Protein AF-A0A382XXY2-F1 (afdb_monomer_lite)

Foldseek 3Di:
DLVLLCVLCVLLVVQPPPLLSVLLSVLLVVLQVLFLDHSVQQCADACDPVDPPHRQGVSNVLVVQLVVQLVVVVVCCVVVPPVDDDDNNVSSSCSNLQQSQVRHQWHADPNDIDGDPSNVPDPRNVVSVVSSVVSVD

Organism: NCBI:txid408172

Structure (mmCIF, N/CA/C/O backbone):
data_AF-A0A382XXY2-F1
#
_entry.id   AF-A0A382XXY2-F1
#
loop_
_atom_site.group_PDB
_atom_site.id
_atom_site.type_symbol
_atom_site.label_atom_id
_atom_site.label_alt_id
_atom_site.label_comp_id
_atom_site.label_asym_id
_atom_site.label_entity_id
_atom_site.label_seq_id
_atom_site.pdbx_PDB_ins_code
_atom_site.Cartn_x
_atom_site.Cartn_y
_atom_site.Cartn_z
_atom_site.occupancy
_atom_site.B_iso_or_equiv
_atom_site.auth_seq_id
_atom_site.auth_comp_id
_atom_site.auth_asym_id
_atom_site.auth_atom_id
_atom_site.pdbx_PDB_model_num
ATOM 1 N N . MET A 1 1 ? 5.264 -15.973 0.306 1.00 95.06 1 MET A N 1
ATOM 2 C CA . MET A 1 1 ? 5.116 -14.558 -0.101 1.00 95.06 1 MET A CA 1
ATOM 3 C C . MET A 1 1 ? 4.678 -13.664 1.059 1.00 95.06 1 MET A C 1
ATOM 5 O O . MET A 1 1 ? 5.343 -12.663 1.288 1.00 95.06 1 MET A O 1
ATOM 9 N N . LYS A 1 2 ? 3.644 -14.042 1.831 1.00 96.88 2 LYS A N 1
ATOM 10 C CA . LYS A 1 2 ? 3.128 -13.286 2.996 1.00 96.88 2 LYS A CA 1
ATOM 11 C C . LYS A 1 2 ? 4.204 -12.677 3.906 1.00 96.88 2 LYS A C 1
ATOM 13 O O . LYS A 1 2 ? 4.201 -11.468 4.092 1.00 96.88 2 LYS A O 1
ATOM 18 N N . ASP A 1 3 ? 5.173 -13.466 4.372 1.00 97.50 3 ASP A N 1
ATOM 19 C CA . ASP A 1 3 ? 6.232 -12.962 5.267 1.00 97.50 3 ASP A CA 1
ATOM 20 C C . ASP A 1 3 ? 7.100 -11.867 4.630 1.00 97.50 3 ASP A C 1
ATOM 22 O O . ASP A 1 3 ? 7.503 -10.918 5.298 1.00 97.50 3 ASP A O 1
ATOM 26 N N . LYS A 1 4 ? 7.365 -11.963 3.318 1.00 97.44 4 LYS A N 1
ATOM 27 C CA . LYS A 1 4 ? 8.110 -10.930 2.581 1.00 97.44 4 LYS A CA 1
ATOM 28 C C . LYS A 1 4 ? 7.302 -9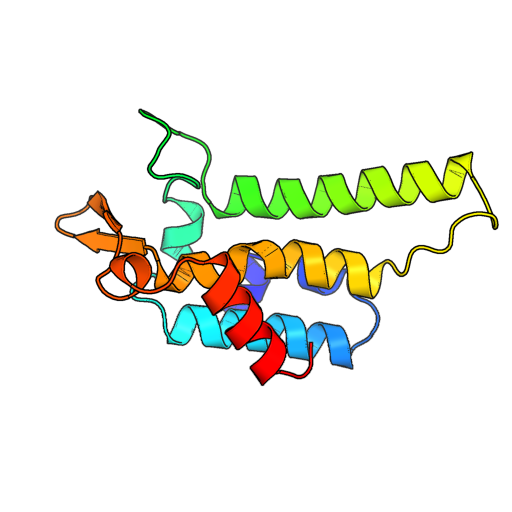.635 2.494 1.00 97.44 4 LYS A C 1
ATOM 30 O O . LYS A 1 4 ? 7.868 -8.565 2.682 1.00 97.44 4 LYS A O 1
ATOM 35 N N . VAL A 1 5 ? 5.993 -9.741 2.249 1.00 97.75 5 VAL A N 1
ATOM 36 C CA . VAL A 1 5 ? 5.087 -8.583 2.221 1.00 97.75 5 VAL A CA 1
ATOM 37 C C . VAL A 1 5 ? 4.986 -7.944 3.605 1.00 97.75 5 VAL A C 1
ATOM 39 O O . VAL A 1 5 ? 5.152 -6.738 3.716 1.00 97.75 5 VAL A O 1
ATOM 42 N N . LEU A 1 6 ? 4.818 -8.727 4.673 1.00 97.50 6 LEU A N 1
ATOM 43 C CA . LEU A 1 6 ? 4.780 -8.204 6.047 1.00 97.50 6 LEU A CA 1
ATOM 44 C C . LEU A 1 6 ? 6.087 -7.521 6.464 1.00 97.50 6 LEU A C 1
ATOM 46 O O . LEU A 1 6 ? 6.062 -6.583 7.256 1.00 97.50 6 LEU A O 1
ATOM 50 N N . LYS A 1 7 ? 7.227 -7.962 5.923 1.00 97.50 7 LYS A N 1
ATOM 51 C CA . LYS A 1 7 ? 8.516 -7.313 6.173 1.00 97.50 7 LYS A CA 1
ATOM 52 C C . LYS A 1 7 ? 8.568 -5.895 5.596 1.00 97.50 7 LYS A C 1
ATOM 54 O O . LYS A 1 7 ? 9.067 -4.998 6.272 1.00 97.50 7 LYS A O 1
ATOM 59 N N . ILE A 1 8 ? 8.056 -5.691 4.379 1.00 96.81 8 ILE A N 1
ATOM 60 C CA . ILE A 1 8 ? 7.998 -4.356 3.759 1.00 96.81 8 ILE A CA 1
ATOM 61 C C . ILE A 1 8 ? 6.801 -3.534 4.261 1.00 96.81 8 ILE A C 1
ATOM 63 O O . ILE A 1 8 ? 6.877 -2.312 4.273 1.00 96.81 8 ILE A O 1
ATOM 67 N N . TRP A 1 9 ? 5.738 -4.184 4.740 1.00 97.69 9 TRP A N 1
ATOM 68 C CA . TRP A 1 9 ? 4.521 -3.567 5.273 1.00 97.69 9 TRP A CA 1
ATOM 69 C C . TRP A 1 9 ? 4.226 -3.984 6.724 1.00 97.69 9 TRP A C 1
ATOM 71 O O . TRP A 1 9 ? 3.223 -4.656 6.990 1.00 97.69 9 TRP A O 1
ATOM 81 N N . PRO A 1 10 ? 5.047 -3.575 7.706 1.00 98.00 10 PRO A N 1
ATOM 82 C CA . PRO A 1 10 ? 4.740 -3.845 9.107 1.00 98.00 10 PRO A CA 1
ATOM 83 C C . PRO A 1 10 ? 3.442 -3.160 9.567 1.00 98.00 10 PRO A C 1
ATOM 85 O O . PRO A 1 10 ? 2.779 -3.688 10.460 1.00 98.00 10 PRO A O 1
ATOM 88 N N . GLU A 1 11 ? 3.047 -2.047 8.933 1.00 98.62 11 GLU A N 1
ATOM 89 C CA . GLU A 1 11 ? 1.804 -1.310 9.202 1.00 98.62 11 GLU A CA 1
ATOM 90 C C . GLU A 1 11 ? 0.529 -2.140 8.958 1.00 98.62 11 GLU A C 1
ATOM 92 O O . GLU A 1 11 ? -0.503 -1.842 9.551 1.00 98.62 11 GLU A O 1
ATOM 97 N N . ILE A 1 12 ? 0.581 -3.231 8.176 1.00 98.62 12 ILE A N 1
ATOM 98 C CA . ILE A 1 12 ? -0.551 -4.175 8.054 1.00 98.62 12 ILE A CA 1
ATOM 99 C C . ILE A 1 12 ? -0.957 -4.722 9.432 1.00 98.62 12 ILE A C 1
ATOM 101 O O . ILE A 1 12 ? -2.139 -4.943 9.689 1.0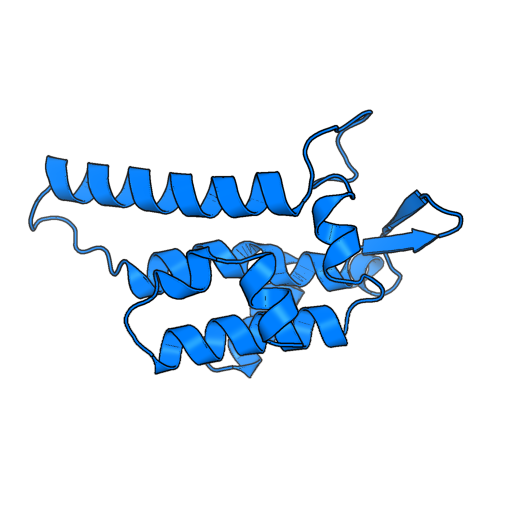0 98.62 12 ILE A O 1
ATOM 105 N N . ASN A 1 13 ? 0.000 -4.899 10.349 1.00 98.56 13 ASN A N 1
ATOM 106 C CA . ASN A 1 13 ? -0.276 -5.398 11.698 1.00 98.56 13 ASN A CA 1
ATOM 107 C C . ASN A 1 13 ? -0.980 -4.371 12.596 1.00 98.56 13 ASN A C 1
ATOM 109 O O . ASN A 1 13 ? -1.368 -4.712 13.711 1.00 98.56 13 ASN A O 1
ATOM 113 N N . TRP A 1 14 ? -1.134 -3.122 12.145 1.00 98.69 14 TRP A N 1
ATOM 114 C CA . TRP A 1 14 ? -1.898 -2.107 12.870 1.00 98.69 14 TRP A CA 1
ATOM 115 C C . TRP A 1 14 ? -3.409 -2.283 12.687 1.00 98.69 14 TRP A C 1
ATOM 117 O O . TRP A 1 14 ? -4.163 -1.812 13.535 1.00 98.69 14 TRP A O 1
ATOM 127 N N . ILE A 1 15 ? -3.836 -2.991 11.632 1.00 98.81 15 ILE A N 1
ATOM 128 C CA . ILE A 1 15 ? -5.238 -3.342 11.381 1.00 98.81 15 ILE A CA 1
ATOM 129 C C . ILE A 1 15 ? -5.670 -4.401 12.403 1.00 98.81 15 ILE A C 1
ATOM 131 O O . ILE A 1 15 ? -5.115 -5.510 12.443 1.00 98.81 15 ILE A O 1
ATOM 135 N N . LYS A 1 16 ? -6.649 -4.067 13.245 1.00 98.69 16 LYS A N 1
ATOM 136 C CA . LYS A 1 16 ? -7.117 -4.934 14.335 1.00 98.69 16 LYS A CA 1
ATOM 137 C C . LYS A 1 16 ? -8.097 -5.991 13.841 1.00 98.69 16 LYS A C 1
ATOM 139 O O . LYS A 1 16 ? -7.964 -7.144 14.253 1.00 98.69 16 LYS A O 1
ATOM 144 N N . ASP A 1 17 ? -9.020 -5.628 12.951 1.00 98.75 17 ASP A N 1
ATOM 145 C CA . ASP A 1 17 ? -9.910 -6.573 12.277 1.00 98.75 17 ASP A CA 1
ATOM 146 C C . ASP A 1 17 ? -9.086 -7.600 11.487 1.00 98.75 17 ASP A C 1
ATOM 148 O O . ASP A 1 17 ? -8.401 -7.290 10.509 1.00 98.75 17 ASP A O 1
ATOM 152 N N . GLU A 1 18 ? -9.137 -8.856 11.930 1.00 98.56 18 GLU A N 1
ATOM 153 C CA . GLU A 1 18 ? -8.308 -9.922 11.370 1.00 98.56 18 GLU A CA 1
ATOM 154 C C . GLU A 1 18 ? -8.687 -10.272 9.929 1.00 98.56 18 GLU A C 1
ATOM 156 O O . GLU A 1 18 ? -7.818 -10.645 9.134 1.00 98.56 18 GLU A O 1
ATOM 161 N N . THR A 1 19 ? -9.967 -10.121 9.577 1.00 98.62 19 THR A N 1
ATOM 162 C CA . THR 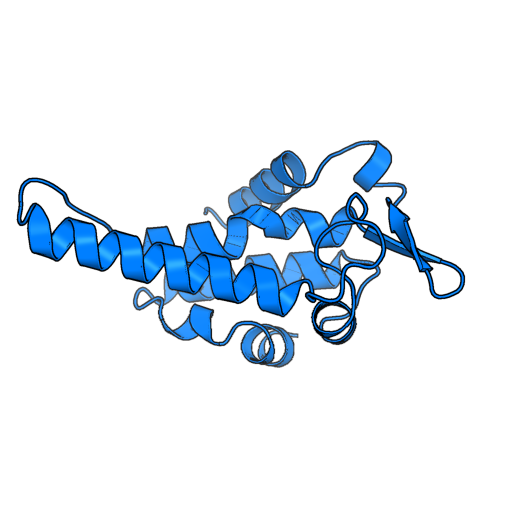A 1 19 ? -10.471 -10.401 8.231 1.00 98.62 19 THR A CA 1
ATOM 163 C C . THR A 1 19 ? -9.977 -9.332 7.266 1.00 98.62 19 THR A C 1
ATOM 165 O O . THR A 1 19 ? -9.407 -9.664 6.223 1.00 98.62 19 THR A O 1
ATOM 168 N N . LEU A 1 20 ? -10.120 -8.055 7.629 1.00 98.88 20 LEU A N 1
ATOM 169 C CA . LEU A 1 20 ? -9.619 -6.931 6.842 1.00 98.88 20 LEU A CA 1
ATOM 170 C C . LEU A 1 20 ? -8.094 -6.981 6.710 1.00 98.88 20 LEU A C 1
ATOM 172 O O . LEU A 1 20 ? -7.561 -6.797 5.611 1.00 98.88 20 LEU A O 1
ATOM 176 N N . ARG A 1 21 ? -7.387 -7.289 7.805 1.00 98.81 21 ARG A N 1
ATOM 177 C CA . ARG A 1 21 ? -5.929 -7.467 7.809 1.00 98.81 21 ARG A CA 1
ATOM 178 C C . ARG A 1 21 ? -5.499 -8.560 6.832 1.00 98.81 21 ARG A C 1
ATOM 180 O O . ARG A 1 21 ? -4.605 -8.324 6.019 1.00 98.81 21 ARG A O 1
ATOM 187 N N . SER A 1 22 ? -6.139 -9.735 6.877 1.00 98.69 22 SER A N 1
ATOM 188 C CA . SER A 1 22 ? -5.812 -10.840 5.965 1.00 98.69 22 SER A CA 1
ATOM 189 C C . SER A 1 22 ? -6.079 -10.461 4.513 1.00 98.69 22 SER A C 1
ATOM 191 O O . SER A 1 22 ? -5.200 -10.646 3.677 1.00 98.69 22 SER A O 1
ATOM 193 N N . LYS A 1 23 ? -7.241 -9.871 4.212 1.00 98.81 23 LYS A N 1
ATOM 194 C CA . LYS A 1 23 ? -7.589 -9.437 2.852 1.00 98.81 23 LYS A CA 1
ATOM 195 C C . LYS A 1 23 ? -6.618 -8.387 2.310 1.00 98.81 23 LYS A C 1
ATOM 197 O O . LYS A 1 23 ? -6.171 -8.497 1.173 1.00 98.81 23 LYS A O 1
ATOM 202 N N . THR A 1 24 ? -6.245 -7.402 3.129 1.00 98.81 24 THR A N 1
ATOM 203 C CA . THR A 1 24 ? -5.271 -6.359 2.758 1.00 98.81 24 THR A CA 1
ATOM 204 C C . THR A 1 24 ? -3.908 -6.972 2.428 1.00 98.81 24 THR A C 1
ATOM 206 O O . THR A 1 24 ? -3.287 -6.615 1.425 1.00 98.81 24 THR A O 1
ATOM 209 N N . LEU A 1 25 ? -3.454 -7.929 3.247 1.00 98.75 25 LEU A N 1
ATOM 210 C CA . LEU A 1 25 ? -2.225 -8.678 2.997 1.00 98.75 25 LEU A CA 1
ATOM 211 C C . LEU A 1 25 ? -2.320 -9.505 1.710 1.00 98.75 25 LEU A C 1
ATOM 213 O O . LEU A 1 25 ? -1.394 -9.479 0.903 1.00 98.75 25 LEU A O 1
ATOM 217 N N . ASP A 1 26 ? -3.426 -10.219 1.510 1.00 98.69 26 ASP A N 1
ATOM 218 C CA . ASP A 1 26 ? -3.639 -11.080 0.346 1.00 98.69 26 ASP A CA 1
ATOM 219 C C . ASP A 1 26 ? -3.703 -10.269 -0.960 1.00 98.69 26 ASP A C 1
ATOM 221 O O . ASP A 1 26 ? -3.121 -10.684 -1.964 1.00 98.69 26 ASP A O 1
ATOM 225 N N . ALA A 1 27 ? -4.292 -9.069 -0.933 1.00 98.75 27 ALA A N 1
ATOM 226 C CA . ALA A 1 27 ? -4.285 -8.129 -2.054 1.00 98.75 27 ALA A CA 1
ATOM 227 C C . ALA A 1 27 ? -2.864 -7.703 -2.457 1.00 98.75 27 ALA A C 1
ATOM 229 O O . ALA A 1 27 ? -2.519 -7.723 -3.641 1.00 98.75 27 ALA A O 1
ATOM 230 N N . TRP A 1 28 ? -2.013 -7.376 -1.481 1.00 98.38 28 TRP A N 1
ATOM 231 C CA . TRP A 1 28 ? -0.608 -7.045 -1.734 1.00 98.38 28 TRP A CA 1
ATOM 232 C C . TRP A 1 28 ? 0.219 -8.247 -2.193 1.00 98.38 28 TRP A C 1
ATOM 234 O O . TRP A 1 28 ? 1.048 -8.110 -3.092 1.00 98.38 28 TRP A O 1
ATOM 244 N N . VAL A 1 29 ? -0.011 -9.428 -1.613 1.00 98.56 29 VAL A N 1
ATOM 245 C CA . VAL A 1 29 ? 0.625 -10.679 -2.053 1.00 98.56 29 VAL A CA 1
ATOM 246 C C . VAL A 1 29 ? 0.296 -10.954 -3.513 1.00 98.56 29 VAL A C 1
ATOM 248 O O . VAL A 1 29 ? 1.212 -11.161 -4.305 1.00 98.56 29 VAL A O 1
ATOM 251 N N . TYR A 1 30 ? -0.982 -10.879 -3.879 1.00 98.56 30 TYR A N 1
ATOM 252 C CA . TYR A 1 30 ? -1.421 -11.061 -5.255 1.00 98.56 30 TYR A CA 1
ATOM 253 C C . TYR A 1 30 ? -0.784 -10.034 -6.192 1.00 98.56 30 TYR A C 1
ATOM 255 O O . TYR A 1 30 ? -0.273 -10.401 -7.245 1.00 98.56 30 TYR A O 1
ATOM 263 N N . ALA A 1 31 ? -0.758 -8.756 -5.809 1.00 97.88 31 ALA A N 1
ATOM 264 C CA . ALA A 1 31 ? -0.161 -7.712 -6.633 1.00 97.88 31 ALA A CA 1
ATOM 265 C C . ALA A 1 31 ? 1.334 -7.948 -6.896 1.00 97.88 31 ALA A C 1
ATOM 267 O O . ALA A 1 31 ? 1.777 -7.764 -8.026 1.00 97.88 31 ALA A O 1
ATOM 268 N N . ILE A 1 32 ? 2.090 -8.399 -5.888 1.00 97.69 32 ILE A N 1
ATOM 269 C CA . ILE A 1 32 ? 3.497 -8.796 -6.047 1.00 97.69 32 ILE A CA 1
ATOM 270 C C . ILE A 1 32 ? 3.620 -10.014 -6.966 1.00 97.69 32 ILE A C 1
ATOM 272 O O . ILE A 1 32 ? 4.466 -10.028 -7.848 1.00 97.69 32 ILE A O 1
ATOM 276 N N . GLU A 1 33 ? 2.774 -11.030 -6.797 1.00 97.62 33 GLU A N 1
ATOM 277 C CA . GLU A 1 33 ? 2.807 -12.241 -7.632 1.00 97.62 33 GLU A CA 1
ATOM 278 C C . GLU A 1 33 ? 2.449 -11.973 -9.102 1.00 97.62 33 GLU A C 1
ATOM 280 O O . GLU A 1 33 ? 2.833 -12.745 -9.976 1.00 97.62 33 GLU A O 1
ATOM 285 N N . GLN A 1 34 ? 1.717 -10.892 -9.380 1.00 96.56 34 GLN A N 1
ATOM 286 C CA . GLN A 1 34 ? 1.415 -10.424 -10.736 1.00 96.56 34 GLN A CA 1
ATOM 287 C C . GLN A 1 34 ? 2.419 -9.380 -11.257 1.00 96.56 34 GLN A C 1
ATOM 289 O O . GLN A 1 34 ? 2.324 -8.958 -12.410 1.00 96.56 34 GLN A O 1
ATOM 294 N N . SER A 1 35 ? 3.356 -8.936 -10.420 1.00 95.75 35 SER A N 1
ATOM 295 C CA . SER A 1 35 ? 4.333 -7.906 -10.753 1.00 95.75 35 SER A CA 1
ATOM 296 C C . SER A 1 35 ? 5.576 -8.513 -11.409 1.00 95.75 35 SER A C 1
ATOM 298 O O . SER A 1 35 ? 5.998 -9.606 -11.033 1.00 95.75 35 SER A O 1
ATOM 300 N N . PRO A 1 36 ? 6.230 -7.795 -12.339 1.00 93.12 36 PRO A N 1
ATOM 301 C CA . PRO A 1 36 ? 7.600 -8.110 -12.733 1.00 93.12 36 PRO A CA 1
ATOM 302 C C . PRO A 1 36 ? 8.634 -7.726 -11.655 1.00 93.12 36 PRO A C 1
ATOM 304 O O . PRO A 1 36 ? 9.812 -8.023 -11.829 1.00 93.12 36 PRO A O 1
ATOM 307 N N . LEU A 1 37 ? 8.220 -7.040 -10.582 1.00 95.44 37 LEU A N 1
ATOM 308 C CA . LEU A 1 37 ? 9.066 -6.597 -9.475 1.00 95.44 37 LEU A CA 1
ATOM 309 C C . LEU A 1 37 ? 8.962 -7.548 -8.281 1.00 95.44 37 LEU A C 1
ATOM 311 O O . LEU A 1 37 ? 7.893 -8.064 -7.948 1.00 95.44 37 LEU A O 1
ATOM 315 N N . GLU A 1 38 ? 10.066 -7.702 -7.565 1.00 95.38 38 GLU A N 1
ATOM 316 C CA . GLU A 1 38 ? 10.114 -8.389 -6.283 1.00 95.38 38 GLU A CA 1
ATOM 317 C C . GLU A 1 38 ? 9.924 -7.410 -5.108 1.00 95.38 38 GLU A C 1
ATOM 319 O O . GLU A 1 38 ? 10.203 -6.216 -5.225 1.00 95.38 38 GLU A O 1
ATOM 324 N N . PRO A 1 39 ? 9.534 -7.891 -3.908 1.00 96.19 39 PRO A N 1
ATOM 325 C CA . PRO A 1 39 ? 9.429 -7.044 -2.716 1.00 96.19 39 PRO A CA 1
ATOM 326 C C . PRO A 1 39 ? 10.688 -6.223 -2.411 1.00 96.19 39 PRO A C 1
ATOM 328 O O . PRO A 1 39 ? 10.577 -5.101 -1.929 1.00 96.19 39 PRO A O 1
ATOM 331 N N . LYS A 1 40 ? 11.873 -6.776 -2.702 1.00 95.56 40 LYS A N 1
ATOM 332 C CA . LYS A 1 40 ? 13.152 -6.090 -2.494 1.00 95.56 40 LYS A CA 1
ATOM 333 C C . LYS A 1 40 ? 13.305 -4.887 -3.428 1.00 95.56 40 LYS A C 1
ATOM 335 O O . LYS A 1 40 ? 13.791 -3.851 -2.986 1.00 95.56 40 LYS A O 1
ATOM 340 N N . ASP A 1 41 ? 12.846 -4.992 -4.675 1.00 95.94 41 ASP A N 1
ATOM 341 C CA . ASP A 1 41 ? 12.924 -3.885 -5.631 1.00 95.94 41 ASP A CA 1
ATOM 342 C C . ASP A 1 41 ? 12.160 -2.669 -5.101 1.00 95.94 41 ASP A C 1
ATOM 344 O O . ASP A 1 41 ? 12.642 -1.548 -5.202 1.00 95.94 41 ASP A O 1
ATOM 348 N N . LEU A 1 42 ? 11.014 -2.875 -4.443 1.00 96.38 42 LEU A N 1
ATOM 349 C CA . LEU A 1 42 ? 10.207 -1.788 -3.871 1.00 96.38 42 LEU A CA 1
ATOM 350 C C . LEU A 1 42 ? 10.933 -0.998 -2.766 1.00 96.38 42 LEU A C 1
ATOM 352 O O . LEU A 1 42 ? 10.584 0.155 -2.494 1.00 96.38 42 LEU A O 1
ATOM 356 N N . GLU A 1 43 ? 11.933 -1.592 -2.114 1.00 95.69 43 GLU A N 1
ATOM 357 C CA . GLU A 1 43 ? 12.767 -0.901 -1.126 1.00 95.69 43 GLU A CA 1
ATOM 358 C C . GLU A 1 43 ? 13.846 -0.021 -1.780 1.00 95.69 43 GLU A C 1
ATOM 360 O O . GLU A 1 43 ? 14.341 0.901 -1.129 1.00 95.69 43 GLU A O 1
ATOM 365 N N . GLU A 1 44 ? 14.174 -0.260 -3.055 1.00 94.81 44 GLU A N 1
ATOM 366 C CA . GLU A 1 44 ? 15.284 0.377 -3.779 1.00 94.81 44 GLU A CA 1
ATOM 367 C C . GLU A 1 44 ? 14.812 1.345 -4.880 1.00 94.81 44 GLU A C 1
ATOM 369 O O . GLU A 1 44 ? 15.396 2.416 -5.056 1.00 94.81 44 GLU A O 1
ATOM 374 N N . ILE A 1 45 ? 13.747 1.008 -5.614 1.00 94.56 45 ILE A N 1
ATOM 375 C CA . ILE A 1 45 ? 13.258 1.811 -6.743 1.00 94.56 45 ILE A CA 1
ATOM 376 C C . ILE A 1 45 ? 12.633 3.134 -6.271 1.00 94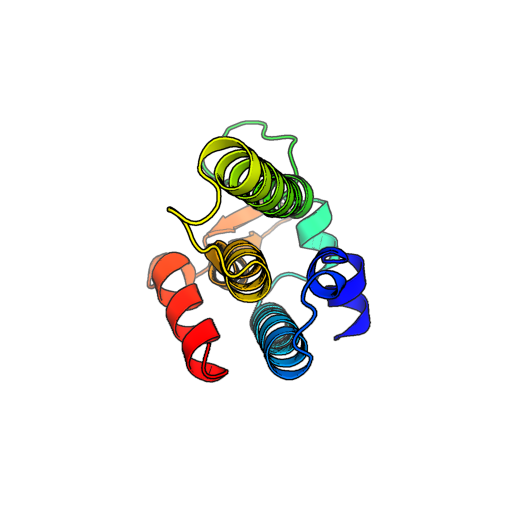.56 45 ILE A C 1
ATOM 378 O O . ILE A 1 45 ? 12.005 3.175 -5.208 1.00 94.56 45 ILE A O 1
ATOM 382 N N . PRO A 1 46 ? 12.718 4.217 -7.065 1.00 94.62 46 PRO A N 1
ATOM 383 C CA . PRO A 1 46 ? 12.062 5.477 -6.731 1.00 94.62 46 PRO A CA 1
ATOM 384 C C . PRO A 1 46 ? 10.534 5.343 -6.756 1.00 94.62 46 PRO A C 1
ATOM 386 O O . PRO A 1 46 ? 9.965 4.620 -7.574 1.00 94.62 46 PRO A O 1
ATOM 389 N N . PHE A 1 47 ? 9.837 6.102 -5.907 1.00 92.56 47 PHE A N 1
ATOM 390 C CA . PHE A 1 47 ? 8.367 6.047 -5.851 1.00 92.56 47 PHE A CA 1
ATOM 391 C C . PHE A 1 47 ? 7.664 6.615 -7.103 1.00 92.56 47 PHE A C 1
ATOM 393 O O . PHE A 1 47 ? 6.480 6.339 -7.339 1.00 92.56 47 PHE A O 1
ATOM 400 N N . SER A 1 48 ? 8.368 7.429 -7.897 1.00 89.62 48 SER A N 1
ATOM 401 C CA . SER A 1 48 ? 7.829 8.117 -9.070 1.00 89.62 48 SER A CA 1
ATOM 402 C C . SER A 1 48 ? 8.837 8.164 -10.215 1.00 89.62 48 SER A C 1
ATOM 404 O O . SER A 1 48 ? 9.972 8.597 -10.032 1.00 89.62 48 SER A O 1
ATOM 406 N N . LEU A 1 49 ? 8.377 7.808 -11.417 1.00 88.06 49 LEU A N 1
ATOM 407 C CA . LEU A 1 49 ? 9.123 7.961 -12.673 1.00 88.06 49 LEU A CA 1
ATOM 408 C C . LEU A 1 49 ? 9.209 9.419 -13.157 1.00 88.06 49 LEU A C 1
ATOM 410 O O . LEU A 1 49 ? 10.014 9.736 -14.027 1.00 88.06 49 LEU A O 1
ATOM 414 N N . LEU A 1 50 ? 8.366 10.309 -12.624 1.00 89.69 50 LEU A N 1
ATOM 415 C CA . LEU A 1 50 ? 8.258 11.700 -13.083 1.00 89.69 50 LEU A CA 1
ATOM 416 C C . LEU A 1 50 ? 9.256 12.640 -12.397 1.00 89.69 50 LEU A C 1
ATOM 418 O O . LEU A 1 50 ? 9.428 13.778 -12.831 1.00 89.69 50 LEU A O 1
ATOM 422 N N . ILE A 1 51 ? 9.889 12.188 -11.313 1.00 89.38 51 ILE A N 1
ATOM 423 C CA . ILE A 1 51 ? 10.828 12.990 -10.531 1.00 89.38 51 ILE A CA 1
ATOM 424 C C . ILE A 1 51 ? 12.242 12.567 -10.906 1.00 89.38 51 ILE A C 1
ATOM 426 O O . ILE A 1 51 ? 12.671 11.450 -10.621 1.00 89.38 51 ILE A O 1
ATOM 430 N N . LYS A 1 52 ? 12.974 13.486 -11.536 1.00 87.44 52 LYS A N 1
ATOM 431 C CA . LYS A 1 52 ? 14.385 13.280 -11.856 1.00 87.44 52 LYS A CA 1
ATOM 432 C C . LYS A 1 52 ? 15.200 13.148 -10.562 1.00 87.44 52 LYS A C 1
ATOM 434 O O . LYS A 1 52 ? 14.986 13.917 -9.631 1.00 87.44 52 LYS A O 1
ATOM 439 N N . ASP A 1 53 ? 16.130 12.192 -10.532 1.00 88.19 53 ASP A N 1
ATOM 440 C CA . ASP A 1 53 ? 17.065 11.956 -9.421 1.00 88.19 53 ASP A CA 1
ATOM 441 C C . ASP A 1 53 ? 16.366 11.713 -8.061 1.00 88.19 53 ASP A C 1
ATOM 443 O O . ASP A 1 53 ? 16.848 12.115 -7.002 1.00 88.19 53 ASP A O 1
ATOM 447 N N . CYS A 1 54 ? 15.201 11.053 -8.082 1.00 92.06 54 CYS A N 1
ATOM 448 C CA . CYS A 1 54 ? 14.439 10.726 -6.879 1.00 92.06 54 CYS A CA 1
ATOM 449 C C . CYS A 1 54 ? 15.163 9.672 -6.022 1.00 92.06 54 CYS A C 1
ATOM 451 O O . CYS A 1 54 ? 15.298 8.521 -6.429 1.00 92.06 54 CYS A O 1
ATOM 453 N N . SER A 1 55 ? 15.590 10.060 -4.819 1.00 91.94 55 SER A N 1
ATOM 454 C CA . SER A 1 55 ? 16.259 9.177 -3.850 1.00 91.94 55 SER A CA 1
ATOM 455 C C . SER A 1 55 ? 15.310 8.507 -2.853 1.00 91.94 55 SER A C 1
ATOM 457 O O . SER A 1 55 ? 15.726 7.641 -2.086 1.00 91.94 55 SER A O 1
ATOM 459 N N . VAL A 1 56 ? 14.039 8.915 -2.833 1.00 96.50 56 VAL A N 1
ATOM 460 C CA . VAL A 1 56 ? 13.033 8.355 -1.927 1.00 96.50 56 VAL A CA 1
ATOM 461 C C . VAL A 1 56 ? 12.479 7.078 -2.541 1.00 96.50 56 VAL A C 1
ATOM 463 O O . VAL A 1 56 ? 11.856 7.114 -3.608 1.00 96.50 56 VAL A O 1
ATOM 466 N N . SER A 1 57 ? 12.685 5.953 -1.856 1.00 96.69 57 SER A N 1
ATOM 467 C CA . SER A 1 57 ? 12.200 4.669 -2.347 1.00 96.69 57 SER A CA 1
ATOM 468 C C . SER A 1 57 ? 10.680 4.568 -2.305 1.00 96.69 57 SER A C 1
ATOM 470 O O . SER A 1 57 ? 9.999 5.262 -1.537 1.00 96.69 57 SER A O 1
ATOM 472 N N . PHE A 1 58 ? 10.144 3.668 -3.126 1.00 96.56 58 PHE A N 1
ATOM 473 C CA . PHE A 1 58 ? 8.721 3.374 -3.180 1.00 96.56 58 PHE A CA 1
ATOM 474 C C . PHE A 1 58 ? 8.173 3.027 -1.791 1.00 96.56 58 PHE A C 1
ATOM 476 O O . PHE A 1 58 ? 7.221 3.665 -1.334 1.00 96.56 58 PHE A O 1
ATOM 483 N N . MET A 1 59 ? 8.803 2.088 -1.078 1.00 97.38 59 MET A N 1
ATOM 484 C CA . MET A 1 59 ? 8.335 1.696 0.253 1.00 97.38 59 MET A CA 1
ATOM 485 C C . MET A 1 59 ? 8.502 2.793 1.303 1.00 97.38 59 MET A C 1
ATOM 487 O O . MET A 1 59 ? 7.617 2.934 2.146 1.00 97.38 59 MET A O 1
ATOM 491 N N . ASN A 1 60 ? 9.567 3.603 1.255 1.00 97.62 60 ASN A N 1
ATOM 492 C CA . ASN A 1 60 ? 9.704 4.732 2.179 1.00 97.62 60 ASN A CA 1
ATOM 493 C C . ASN A 1 60 ? 8.529 5.709 2.018 1.00 97.62 60 ASN A C 1
ATOM 495 O O . ASN A 1 60 ? 7.812 5.972 2.981 1.00 97.62 60 ASN A O 1
ATOM 499 N N . HIS A 1 61 ? 8.261 6.141 0.783 1.00 97.38 61 HIS A N 1
ATOM 500 C CA . HIS A 1 61 ? 7.133 7.014 0.470 1.00 97.38 61 HIS A CA 1
ATOM 501 C C . HIS A 1 61 ? 5.791 6.409 0.913 1.00 97.38 61 HIS A C 1
ATOM 503 O O . HIS A 1 61 ? 5.001 7.070 1.589 1.00 97.38 61 HIS A O 1
ATOM 509 N N . LYS A 1 62 ? 5.529 5.144 0.561 1.00 97.38 62 LYS A N 1
ATOM 510 C CA . LYS A 1 62 ? 4.241 4.501 0.845 1.00 97.38 62 LYS A CA 1
ATOM 511 C C . LYS A 1 62 ? 3.987 4.298 2.335 1.00 97.38 62 LYS A C 1
ATOM 513 O O . LYS A 1 62 ? 2.875 4.573 2.784 1.00 97.38 62 LYS A O 1
ATOM 518 N N . ARG A 1 63 ? 4.994 3.887 3.108 1.00 98.25 63 ARG A N 1
ATOM 519 C CA . ARG A 1 63 ? 4.859 3.755 4.566 1.00 98.25 63 ARG A CA 1
ATOM 520 C C . ARG A 1 63 ? 4.639 5.108 5.232 1.00 98.25 63 ARG A C 1
ATOM 522 O O . ARG A 1 63 ? 3.762 5.221 6.086 1.00 98.25 63 ARG A O 1
ATOM 529 N N . THR A 1 64 ? 5.337 6.152 4.778 1.00 98.38 64 THR A N 1
ATOM 530 C CA . THR A 1 64 ? 5.094 7.524 5.244 1.00 98.38 64 THR A CA 1
ATOM 531 C C . THR A 1 64 ? 3.665 7.986 4.946 1.00 98.38 64 THR A C 1
ATOM 533 O O . THR A 1 64 ? 3.053 8.606 5.809 1.00 98.38 64 THR A O 1
ATOM 536 N N . CYS A 1 65 ? 3.078 7.646 3.791 1.00 98.12 65 CYS A N 1
ATOM 537 C CA . CYS A 1 65 ? 1.667 7.956 3.524 1.00 98.12 65 CYS A CA 1
ATOM 538 C C . CYS A 1 65 ? 0.716 7.329 4.557 1.00 98.12 65 CYS A C 1
ATOM 540 O O . CYS A 1 65 ? -0.205 8.005 5.006 1.00 98.12 65 CYS A O 1
ATOM 542 N N . VAL A 1 66 ? 0.935 6.067 4.943 1.00 98.62 66 VAL A N 1
ATOM 543 C CA . VAL A 1 66 ? 0.102 5.384 5.951 1.00 98.62 66 VAL A CA 1
ATOM 544 C C . VAL A 1 66 ? 0.260 6.037 7.322 1.00 98.62 66 VAL A C 1
ATOM 546 O O . VAL A 1 66 ? -0.733 6.342 7.974 1.00 98.62 66 VAL A O 1
ATOM 549 N N . GLN A 1 67 ? 1.501 6.310 7.729 1.00 98.75 67 GLN A N 1
ATOM 550 C CA . GLN A 1 67 ? 1.815 6.969 9.000 1.00 98.75 67 GLN A CA 1
ATOM 551 C C . GLN A 1 67 ? 1.157 8.351 9.095 1.00 98.75 67 GLN A C 1
ATOM 553 O O . GLN A 1 67 ? 0.455 8.634 10.059 1.00 98.75 67 GLN A O 1
ATOM 558 N N . LEU A 1 68 ? 1.290 9.174 8.049 1.00 98.75 68 LEU A N 1
ATOM 559 C CA . LEU A 1 68 ? 0.651 10.488 8.002 1.00 98.75 68 LEU A CA 1
ATOM 560 C C . LEU A 1 68 ? -0.879 10.389 8.016 1.00 98.75 68 LEU A C 1
ATOM 562 O O . LEU A 1 68 ? -1.522 11.193 8.682 1.00 98.75 68 LEU A O 1
ATOM 566 N N . ALA A 1 69 ? -1.474 9.419 7.313 1.00 98.56 69 ALA A N 1
ATOM 567 C CA . ALA A 1 69 ? -2.924 9.220 7.339 1.00 98.56 69 ALA A CA 1
ATOM 568 C C . ALA A 1 69 ? -3.424 8.898 8.758 1.00 98.56 69 ALA A C 1
ATOM 570 O O . ALA A 1 69 ? -4.421 9.470 9.198 1.00 98.56 69 ALA A O 1
ATOM 571 N N . VAL A 1 70 ? -2.705 8.036 9.484 1.00 98.56 70 VAL A N 1
ATOM 572 C CA . VAL A 1 70 ? -2.998 7.696 10.884 1.00 98.56 70 VAL A CA 1
ATOM 573 C C . VAL A 1 70 ? -2.846 8.913 11.797 1.00 98.56 70 VAL A C 1
ATOM 575 O O . VAL A 1 70 ? -3.750 9.198 12.580 1.00 98.56 70 VAL A O 1
ATOM 578 N N . ASP A 1 71 ? -1.751 9.663 11.678 1.00 98.62 71 ASP A N 1
ATOM 579 C CA . ASP A 1 71 ? -1.498 10.839 12.519 1.00 98.62 71 ASP A CA 1
ATOM 580 C C . ASP A 1 71 ? -2.542 11.942 12.296 1.00 98.62 71 ASP A C 1
ATOM 582 O O . ASP A 1 71 ? -3.030 12.551 13.253 1.00 98.62 71 ASP A O 1
ATOM 586 N N . ILE A 1 72 ? -2.937 12.172 11.040 1.00 98.38 72 ILE A N 1
ATOM 587 C CA . ILE A 1 72 ? -4.009 13.111 10.691 1.00 98.38 72 ILE A CA 1
ATOM 588 C C . ILE A 1 72 ? -5.337 12.640 11.288 1.00 98.38 72 ILE A C 1
ATOM 590 O O . ILE A 1 72 ? -6.027 13.438 11.920 1.00 98.38 72 ILE A O 1
ATOM 594 N N . ALA A 1 73 ? -5.685 11.360 11.129 1.00 98.00 73 ALA A N 1
ATOM 595 C CA . ALA A 1 73 ? -6.919 10.795 11.668 1.00 98.00 73 ALA A CA 1
ATOM 596 C C . ALA A 1 73 ? -6.998 10.932 13.195 1.00 98.00 73 ALA A C 1
ATOM 598 O O . ALA A 1 73 ? -8.002 11.423 13.712 1.00 98.00 73 ALA A O 1
ATOM 599 N N . ASN A 1 74 ? -5.919 10.593 13.905 1.00 97.44 74 ASN A N 1
ATOM 600 C CA . ASN A 1 74 ? -5.828 10.780 15.353 1.00 97.44 74 ASN A CA 1
ATOM 601 C C . ASN A 1 74 ? -6.033 12.251 15.726 1.00 97.44 74 ASN A C 1
ATOM 603 O O . ASN A 1 74 ? -6.832 12.565 16.604 1.00 97.44 74 ASN A O 1
ATOM 607 N N . LYS A 1 75 ? -5.394 13.176 14.997 1.00 98.19 75 LYS A N 1
ATOM 608 C CA . LYS A 1 75 ? -5.544 14.610 15.258 1.00 98.19 75 LYS A CA 1
ATOM 609 C C . LYS A 1 75 ? -6.971 15.115 15.029 1.00 98.19 75 LYS A C 1
ATOM 611 O O . LYS A 1 75 ? -7.420 16.016 15.739 1.00 98.19 75 LYS A O 1
ATOM 616 N N . MET A 1 76 ? -7.678 14.563 14.045 1.00 97.44 76 MET A N 1
ATOM 617 C CA . MET A 1 76 ? -9.086 14.878 13.797 1.00 97.44 76 MET A CA 1
ATOM 618 C C . MET A 1 76 ? -9.970 14.377 14.939 1.00 97.44 76 MET A C 1
ATOM 620 O O . MET A 1 76 ? -10.789 15.146 15.429 1.00 97.44 76 MET A O 1
ATOM 624 N N . VAL A 1 77 ? -9.774 13.137 15.396 1.00 95.75 77 VAL A N 1
ATOM 625 C CA . VAL A 1 77 ? -10.523 12.569 16.529 1.00 95.75 77 VAL A CA 1
ATOM 626 C C . VAL A 1 77 ? -10.267 13.367 17.811 1.00 95.75 77 VAL A C 1
ATOM 628 O O . VAL A 1 77 ? -11.219 13.742 18.489 1.00 95.75 77 VAL A O 1
ATOM 631 N N . ASP A 1 78 ? -9.013 13.720 18.099 1.00 96.62 78 ASP A N 1
ATOM 632 C CA . ASP A 1 78 ? -8.652 14.513 19.282 1.00 96.62 78 ASP A CA 1
ATOM 633 C C . ASP A 1 78 ? -9.321 15.896 19.297 1.00 96.62 78 ASP A C 1
ATOM 635 O O . ASP A 1 78 ? -9.716 16.397 20.350 1.00 96.62 78 ASP A O 1
ATOM 639 N N . ASN A 1 79 ? -9.415 16.547 18.134 1.00 97.75 79 ASN A N 1
ATOM 640 C CA . ASN A 1 79 ? -9.922 17.914 18.032 1.00 97.75 79 ASN A CA 1
ATOM 641 C C . ASN A 1 79 ? -11.448 17.982 17.864 1.00 97.75 79 ASN A C 1
ATOM 643 O O . ASN A 1 79 ? -12.061 18.953 18.304 1.00 97.75 79 ASN A O 1
ATOM 647 N N . PHE A 1 80 ? -12.045 17.017 17.160 1.00 96.88 80 PHE A N 1
ATOM 648 C CA . PHE A 1 80 ? -13.458 17.051 16.766 1.00 96.88 80 PHE A CA 1
ATOM 649 C C . PHE A 1 80 ? -14.330 16.098 17.593 1.00 96.88 80 PHE A C 1
ATOM 651 O O . PHE A 1 80 ? -15.552 16.227 17.566 1.00 96.88 80 PHE A O 1
ATOM 658 N N . GLY A 1 81 ? -13.726 15.187 18.363 1.00 92.62 81 GLY A N 1
ATOM 659 C CA . GLY A 1 81 ? -14.443 14.259 19.233 1.00 92.62 81 GLY A CA 1
ATOM 660 C C . GLY A 1 81 ? -15.470 13.430 18.464 1.00 92.62 81 GLY A C 1
ATOM 661 O O . GLY A 1 81 ? -15.202 12.951 17.364 1.00 92.62 81 GLY A O 1
ATOM 662 N N . ASP A 1 82 ? -16.669 13.298 19.029 1.00 93.06 82 ASP A N 1
ATOM 663 C CA . ASP A 1 82 ? -17.737 12.450 18.486 1.00 93.06 82 ASP A CA 1
ATOM 664 C C . ASP A 1 82 ? -18.389 12.987 17.196 1.00 93.06 82 ASP A C 1
ATOM 666 O O . ASP A 1 82 ? -19.151 12.259 16.551 1.00 93.06 82 ASP A O 1
ATOM 670 N N . GLU A 1 83 ? -18.083 14.225 16.789 1.00 96.19 83 GLU A N 1
ATOM 671 C CA . GLU A 1 83 ? -18.571 14.816 15.532 1.00 96.19 83 GLU A CA 1
ATOM 672 C C . GLU A 1 83 ? -17.959 14.140 14.296 1.00 96.19 83 GLU A C 1
ATOM 674 O O . GLU A 1 83 ? -18.520 14.207 13.200 1.00 96.19 83 GLU A O 1
ATOM 679 N N . ILE A 1 84 ? -16.818 13.458 14.459 1.00 94.31 84 ILE A N 1
ATOM 680 C CA . ILE A 1 84 ? -16.225 12.629 13.414 1.00 94.31 84 ILE A CA 1
ATOM 681 C C . ILE A 1 84 ? -15.976 11.212 13.918 1.00 94.31 84 ILE A C 1
ATOM 683 O O . ILE A 1 84 ? -15.360 10.979 14.952 1.00 94.31 84 ILE A O 1
ATOM 687 N N . LYS A 1 85 ? -16.415 10.231 13.131 1.00 93.62 85 LYS A N 1
ATOM 688 C CA . LYS A 1 85 ? -16.094 8.823 13.361 1.00 93.62 85 LYS A CA 1
ATOM 689 C C . LYS A 1 85 ? -15.139 8.364 12.279 1.00 93.62 85 LYS A C 1
ATOM 691 O O . LYS A 1 85 ? -15.513 8.313 11.110 1.00 93.62 85 LYS A O 1
ATOM 696 N N . VAL A 1 86 ? -13.914 8.042 12.679 1.00 96.56 86 VAL A N 1
ATOM 697 C CA . VAL A 1 86 ? -12.910 7.466 11.787 1.00 96.56 86 VAL A CA 1
ATOM 698 C C . VAL A 1 86 ? -12.752 5.994 12.126 1.00 96.56 86 VAL A C 1
ATOM 700 O O . VAL A 1 86 ? -12.371 5.641 13.241 1.00 96.56 86 VAL A O 1
ATOM 703 N N . ASP A 1 87 ? -13.040 5.134 11.155 1.00 97.69 87 ASP A N 1
ATOM 704 C CA . ASP A 1 87 ? -12.664 3.729 11.238 1.00 97.69 87 ASP A CA 1
ATOM 705 C C . ASP A 1 87 ? -11.175 3.603 10.891 1.00 97.69 87 ASP A C 1
ATOM 707 O O . ASP A 1 87 ? -10.771 3.742 9.733 1.00 97.69 87 ASP A O 1
ATOM 711 N N . MET A 1 88 ? -10.352 3.400 11.920 1.00 98.19 88 MET A N 1
ATOM 712 C CA . MET A 1 88 ? -8.899 3.335 11.766 1.00 98.19 88 MET A CA 1
ATOM 713 C C . MET A 1 88 ? -8.447 2.115 10.964 1.00 98.19 88 MET A C 1
ATOM 715 O O . MET A 1 88 ? -7.472 2.216 10.224 1.00 98.19 88 MET A O 1
ATOM 719 N N . ASP A 1 89 ? -9.152 0.990 11.063 1.00 98.69 89 ASP A N 1
ATOM 720 C CA . ASP A 1 89 ? -8.786 -0.236 10.358 1.00 98.69 89 ASP A CA 1
ATOM 721 C C . ASP A 1 89 ? -9.024 -0.072 8.851 1.00 98.69 89 ASP A C 1
ATOM 723 O O . ASP A 1 89 ? -8.133 -0.357 8.041 1.00 98.69 89 ASP A O 1
ATOM 727 N N . ILE A 1 90 ? -10.178 0.490 8.474 1.00 98.38 90 ILE A N 1
ATOM 728 C CA . ILE A 1 90 ? -10.50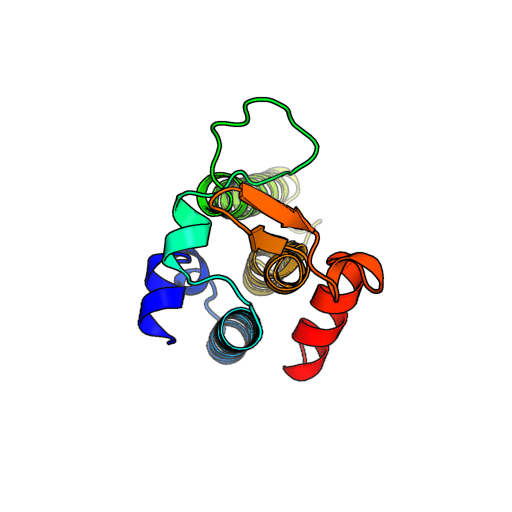2 0.821 7.079 1.00 98.38 90 ILE A CA 1
ATOM 729 C C . ILE A 1 90 ? -9.560 1.897 6.529 1.00 98.38 90 ILE A C 1
ATOM 731 O O . ILE A 1 90 ? -9.065 1.762 5.408 1.00 98.38 90 ILE A O 1
ATOM 735 N N . LEU A 1 91 ? -9.262 2.943 7.307 1.00 98.56 91 LEU A N 1
ATOM 736 C CA . LEU A 1 91 ? -8.339 4.003 6.890 1.00 98.56 91 LEU A CA 1
ATOM 737 C C . LEU A 1 91 ? -6.929 3.461 6.622 1.00 98.56 91 LEU A C 1
ATOM 739 O O . LEU A 1 91 ? -6.338 3.779 5.588 1.00 98.56 91 LEU A O 1
ATOM 743 N N . ILE A 1 92 ? -6.397 2.627 7.522 1.00 98.75 92 ILE A N 1
ATOM 744 C CA . ILE A 1 92 ? -5.070 2.018 7.369 1.00 98.75 92 ILE A CA 1
ATOM 745 C C . ILE A 1 92 ? -5.054 1.083 6.156 1.00 98.75 92 ILE A C 1
ATOM 747 O O . ILE A 1 92 ? -4.144 1.181 5.331 1.00 98.75 92 ILE A O 1
ATOM 751 N N . SER A 1 93 ? -6.072 0.227 6.002 1.00 98.69 93 SER A N 1
ATOM 752 C CA . SER A 1 93 ? -6.204 -0.661 4.839 1.00 98.69 93 SER A CA 1
ATOM 753 C C . SER A 1 93 ? -6.229 0.130 3.526 1.00 98.69 93 SER A C 1
ATOM 755 O O . SER A 1 93 ? -5.419 -0.121 2.629 1.00 98.69 93 SER A O 1
ATOM 757 N N . GLY A 1 94 ? -7.070 1.165 3.439 1.00 98.31 94 GLY A N 1
ATOM 758 C CA . GLY A 1 94 ? -7.151 2.037 2.269 1.00 98.31 94 GLY A CA 1
ATOM 759 C C . GLY A 1 94 ? -5.828 2.744 1.960 1.00 98.31 94 GLY A C 1
ATOM 760 O O . GLY A 1 94 ? -5.392 2.765 0.808 1.00 98.31 94 GLY A O 1
ATOM 761 N N . ALA A 1 95 ? -5.136 3.265 2.978 1.00 98.44 95 ALA A N 1
ATOM 762 C CA . ALA A 1 95 ? -3.844 3.930 2.806 1.00 98.44 95 ALA A CA 1
ATOM 763 C C . ALA A 1 95 ? -2.745 2.973 2.302 1.00 98.44 95 ALA A C 1
ATOM 765 O O . ALA A 1 95 ? -1.907 3.369 1.484 1.00 98.44 95 ALA A O 1
ATOM 766 N N . ILE A 1 96 ? -2.768 1.713 2.746 1.00 98.56 96 ILE A N 1
ATOM 767 C CA . ILE A 1 96 ? -1.872 0.650 2.269 1.00 98.56 96 ILE A CA 1
ATOM 768 C C . ILE A 1 96 ? -2.181 0.295 0.804 1.00 98.56 96 ILE A C 1
ATOM 770 O O . ILE A 1 96 ? -1.262 0.079 0.011 1.00 98.56 96 ILE A O 1
ATOM 774 N N . LEU A 1 97 ? -3.457 0.253 0.414 1.00 98.19 97 LEU A N 1
ATOM 775 C CA . LEU A 1 97 ? -3.895 -0.214 -0.910 1.00 98.19 97 LEU A CA 1
ATOM 776 C C . LEU A 1 97 ? -3.902 0.861 -2.001 1.00 98.19 97 LEU A C 1
ATOM 778 O O . LEU A 1 97 ? -3.881 0.512 -3.179 1.00 98.19 97 LEU A O 1
ATOM 782 N N . ILE A 1 98 ? -3.884 2.148 -1.645 1.00 95.81 98 ILE A N 1
ATOM 783 C CA . ILE A 1 98 ? -4.101 3.269 -2.582 1.00 95.81 98 ILE A CA 1
ATOM 784 C C . ILE A 1 98 ? -3.206 3.253 -3.839 1.00 95.81 98 ILE A C 1
ATOM 786 O O . ILE A 1 98 ? -3.604 3.756 -4.882 1.00 95.81 98 ILE A O 1
ATOM 790 N N . ASP A 1 99 ? -2.015 2.648 -3.760 1.00 94.69 99 ASP A N 1
ATOM 791 C CA . ASP A 1 99 ? -1.063 2.529 -4.875 1.00 94.69 99 ASP A CA 1
ATOM 792 C C . ASP A 1 99 ? -0.668 1.077 -5.196 1.00 94.69 99 ASP A C 1
ATOM 794 O O . ASP A 1 99 ? 0.317 0.851 -5.900 1.00 94.69 99 ASP A O 1
ATOM 798 N N . VAL A 1 100 ? -1.412 0.076 -4.712 1.00 96.75 100 VAL A N 1
ATOM 799 C CA . VAL A 1 100 ? -1.070 -1.345 -4.927 1.00 96.75 100 VAL A CA 1
ATOM 800 C C . VAL A 1 100 ? -0.977 -1.701 -6.420 1.00 96.75 100 VAL A C 1
ATOM 802 O O . VAL A 1 100 ? -0.174 -2.536 -6.825 1.00 96.75 100 VAL A O 1
ATOM 805 N N . GLY A 1 101 ? -1.722 -0.991 -7.274 1.00 95.94 101 GLY A N 1
ATOM 806 C CA . GLY A 1 101 ? -1.671 -1.148 -8.727 1.00 95.94 101 GLY A CA 1
ATOM 807 C C . GLY A 1 101 ? -0.353 -0.717 -9.385 1.00 95.94 101 GLY A C 1
ATOM 808 O O . GLY A 1 101 ? -0.102 -1.123 -10.520 1.00 95.94 101 GLY A O 1
ATOM 809 N N . LYS A 1 102 ? 0.508 0.065 -8.708 1.00 94.94 102 LYS A N 1
ATOM 810 C CA . LYS A 1 102 ? 1.800 0.516 -9.270 1.00 94.94 102 LYS A CA 1
ATOM 811 C C . LYS A 1 102 ? 2.758 -0.643 -9.515 1.00 94.94 102 LYS A C 1
ATOM 813 O O . LYS A 1 102 ? 3.584 -0.566 -10.418 1.00 94.94 102 LYS A O 1
ATOM 818 N N . LEU A 1 103 ? 2.591 -1.736 -8.773 1.00 95.31 103 LEU A N 1
ATOM 819 C CA . LEU A 1 103 ? 3.346 -2.972 -8.956 1.00 95.31 103 LEU A CA 1
ATOM 820 C C . LEU A 1 103 ? 3.133 -3.566 -10.355 1.00 95.31 103 LEU A C 1
ATOM 822 O O . LEU A 1 103 ? 4.017 -4.235 -10.872 1.00 95.31 103 LEU A O 1
ATOM 826 N N . LEU A 1 104 ? 1.987 -3.301 -10.987 1.00 95.31 104 LEU A N 1
ATOM 827 C CA . LEU A 1 104 ? 1.720 -3.725 -12.362 1.00 95.31 104 LEU A CA 1
ATOM 828 C C . LEU A 1 104 ? 2.129 -2.663 -13.390 1.00 95.31 104 LEU A C 1
ATOM 830 O O . LEU A 1 104 ? 2.284 -2.977 -14.566 1.00 95.31 104 LEU A O 1
ATOM 834 N N . GLU A 1 105 ? 2.274 -1.402 -12.976 1.00 93.75 105 GLU A N 1
ATOM 835 C CA . GLU A 1 105 ? 2.590 -0.276 -13.864 1.00 93.75 105 GLU A CA 1
ATOM 836 C C . GLU A 1 105 ? 4.085 -0.173 -14.172 1.00 93.75 105 GLU A C 1
ATOM 838 O O . GLU A 1 105 ? 4.455 0.357 -15.219 1.00 93.75 105 GLU A O 1
ATOM 843 N N . TYR A 1 106 ? 4.941 -0.673 -13.283 1.00 93.88 106 TYR A N 1
ATOM 844 C CA . TYR A 1 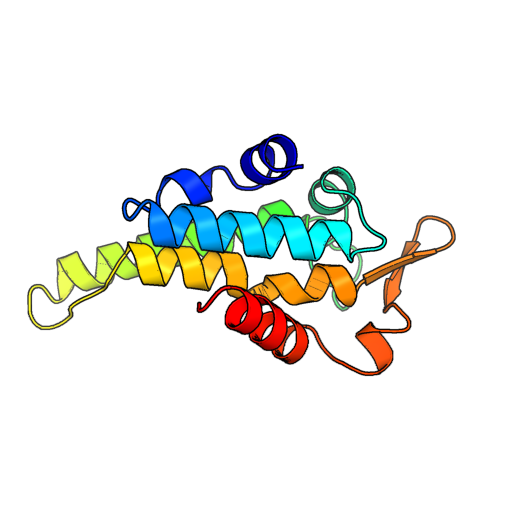106 ? 6.389 -0.541 -13.394 1.00 93.88 106 TYR A CA 1
ATOM 845 C C . TYR A 1 106 ? 7.068 -1.862 -13.752 1.00 93.88 106 TYR A C 1
ATOM 847 O O . TYR A 1 106 ? 6.608 -2.937 -13.383 1.00 93.88 106 TYR A O 1
ATOM 855 N N . GLU A 1 107 ? 8.191 -1.761 -14.453 1.00 95.38 107 GLU A N 1
ATOM 856 C CA . GLU A 1 107 ? 9.110 -2.866 -14.723 1.00 95.38 107 GLU A CA 1
ATOM 857 C C . GLU A 1 107 ? 10.554 -2.354 -14.745 1.00 95.38 107 GLU A C 1
ATOM 859 O O . GLU A 1 107 ? 10.794 -1.158 -14.938 1.00 95.38 107 GLU A O 1
ATOM 864 N N . ILE A 1 108 ? 11.523 -3.249 -14.549 1.00 94.19 108 ILE A N 1
ATOM 865 C CA . ILE A 1 108 ? 12.946 -2.936 -14.700 1.00 94.19 108 ILE A CA 1
ATOM 866 C C . ILE A 1 108 ? 13.429 -3.530 -16.023 1.00 94.19 108 ILE A C 1
ATOM 868 O O . ILE A 1 108 ? 13.387 -4.742 -16.217 1.00 94.19 108 ILE A O 1
ATOM 872 N N . VAL A 1 109 ? 13.923 -2.674 -16.918 1.00 94.06 109 VAL A N 1
ATOM 873 C CA . VAL A 1 109 ? 14.532 -3.068 -18.198 1.00 94.06 109 VAL A CA 1
ATOM 874 C C . VAL A 1 109 ? 15.938 -2.487 -18.247 1.00 94.06 109 VAL A C 1
ATOM 876 O O . VAL A 1 109 ? 16.124 -1.292 -18.019 1.00 94.06 109 VAL A O 1
ATOM 879 N N . ASP A 1 110 ? 16.939 -3.337 -18.485 1.00 92.25 110 ASP A N 1
ATOM 880 C CA . ASP A 1 110 ? 18.359 -2.955 -18.516 1.00 92.25 110 ASP A CA 1
ATOM 881 C C . ASP A 1 110 ? 18.805 -2.155 -17.272 1.00 92.25 110 ASP A C 1
ATOM 883 O O . ASP A 1 110 ? 19.539 -1.168 -17.358 1.00 92.25 110 ASP A O 1
ATOM 887 N N . GLY A 1 111 ? 18.310 -2.559 -16.095 1.00 88.38 111 GLY A N 1
ATOM 888 C CA . GLY A 1 111 ? 18.621 -1.926 -14.809 1.00 88.38 111 GLY A CA 1
ATOM 889 C C . GLY A 1 111 ? 17.946 -0.570 -14.575 1.00 88.38 111 GLY A C 1
ATOM 890 O O . GLY A 1 111 ? 18.293 0.120 -13.617 1.00 88.38 111 GLY A O 1
ATOM 891 N N . LYS A 1 112 ? 16.994 -0.165 -15.425 1.00 89.00 112 LYS A N 1
ATOM 892 C CA . LYS A 1 112 ? 16.242 1.089 -15.284 1.00 89.00 112 LYS A CA 1
ATOM 893 C C . LYS A 1 112 ? 14.761 0.818 -15.062 1.00 89.00 112 LYS A C 1
ATOM 895 O O . LYS A 1 112 ? 14.148 0.056 -15.805 1.00 89.00 112 LYS A O 1
ATOM 900 N N . LEU A 1 113 ? 14.182 1.499 -14.075 1.00 92.69 113 LEU A N 1
ATOM 901 C CA . LEU A 1 113 ? 12.739 1.501 -13.862 1.00 92.69 113 LEU A CA 1
ATOM 902 C C . LEU A 1 113 ? 12.046 2.222 -15.028 1.00 92.69 113 LEU A C 1
ATOM 904 O O . LEU A 1 113 ? 12.418 3.342 -15.381 1.00 92.69 113 LEU A O 1
ATOM 908 N N . THR A 1 114 ? 11.035 1.589 -15.611 1.00 94.12 114 THR A N 1
ATOM 909 C CA . THR A 1 114 ? 10.232 2.128 -16.713 1.00 94.12 114 THR A CA 1
ATOM 910 C C . THR A 1 114 ? 8.770 1.698 -16.580 1.00 94.12 114 THR A C 1
ATOM 912 O O . THR A 1 114 ? 8.407 0.941 -15.679 1.00 94.12 114 THR A O 1
ATOM 915 N N . THR A 1 115 ? 7.904 2.211 -17.454 1.00 94.81 115 THR A N 1
ATOM 916 C CA . THR A 1 115 ? 6.489 1.827 -17.510 1.00 94.81 115 THR A CA 1
ATOM 917 C C . THR A 1 115 ? 6.315 0.511 -18.264 1.00 94.81 115 THR A C 1
ATOM 919 O O . THR A 1 115 ? 6.696 0.411 -19.435 1.00 94.81 115 THR A O 1
ATOM 922 N N . SER A 1 116 ? 5.666 -0.456 -17.619 1.00 94.50 116 SER A N 1
ATOM 923 C CA . SER A 1 116 ? 5.370 -1.770 -18.182 1.00 94.50 116 SER A CA 1
ATOM 924 C C . SER A 1 116 ? 4.365 -1.700 -19.333 1.00 94.50 116 SER A C 1
ATOM 926 O O . SER A 1 116 ? 3.627 -0.723 -19.500 1.00 94.50 116 SER A O 1
ATOM 928 N N . ASN A 1 117 ? 4.272 -2.768 -20.128 1.00 93.25 117 ASN A N 1
ATOM 929 C CA . ASN A 1 117 ? 3.230 -2.866 -21.156 1.00 93.25 117 ASN A CA 1
ATOM 930 C C . ASN A 1 117 ? 1.812 -2.819 -20.570 1.00 93.25 117 ASN A C 1
ATOM 932 O O . ASN A 1 117 ? 0.928 -2.229 -21.187 1.00 93.25 117 ASN A O 1
ATOM 936 N N . TYR A 1 118 ? 1.605 -3.372 -19.371 1.00 92.50 118 TYR A N 1
ATOM 937 C CA . TYR A 1 118 ? 0.335 -3.253 -18.656 1.00 92.50 118 TYR A CA 1
ATOM 938 C C . TYR A 1 118 ? 0.065 -1.793 -18.260 1.00 92.50 118 TYR A C 1
ATOM 940 O O . TYR A 1 118 ? -1.003 -1.257 -18.558 1.00 92.50 118 TYR A O 1
ATOM 948 N N . GLY A 1 119 ? 1.064 -1.121 -17.677 1.00 91.75 119 GLY A N 1
ATOM 949 C CA . GLY A 1 119 ? 0.986 0.273 -17.235 1.00 91.75 119 GLY A CA 1
ATOM 950 C C . GLY A 1 119 ? 0.697 1.282 -18.348 1.00 91.75 119 GLY A C 1
ATOM 951 O O . GLY A 1 119 ? 0.062 2.308 -18.106 1.00 91.75 119 GLY A O 1
ATOM 952 N N . LYS A 1 120 ? 1.099 0.975 -19.589 1.00 93.31 120 LYS A N 1
ATOM 953 C CA . LYS A 1 120 ? 0.769 1.782 -20.781 1.00 93.31 120 LYS A CA 1
ATOM 954 C C . LYS A 1 120 ? -0.721 1.750 -21.137 1.00 93.31 120 LYS A C 1
ATOM 956 O O . LYS A 1 120 ? -1.194 2.669 -21.799 1.00 93.31 120 LYS A O 1
ATOM 961 N N . VAL A 1 121 ? -1.443 0.703 -20.732 1.00 94.75 121 VAL A N 1
ATOM 962 C CA . VAL A 1 121 ? -2.863 0.496 -21.062 1.00 94.75 121 VAL A CA 1
ATOM 963 C C . VAL A 1 121 ? -3.757 0.837 -19.869 1.00 94.75 121 VAL A C 1
ATOM 965 O O . VAL A 1 121 ? -4.757 1.534 -20.034 1.00 94.75 121 VAL A O 1
ATOM 968 N N . VAL A 1 122 ? -3.400 0.378 -18.664 1.00 94.00 122 VAL A N 1
ATOM 969 C CA . VAL A 1 122 ? -4.192 0.561 -17.440 1.00 94.00 122 VAL A CA 1
ATOM 970 C C . VAL A 1 122 ? -3.314 1.137 -16.334 1.00 94.00 122 VAL A C 1
ATOM 972 O O . VAL A 1 122 ? -2.366 0.503 -15.878 1.00 94.00 122 VAL A O 1
ATOM 975 N N . ARG A 1 123 ? -3.661 2.339 -15.866 1.00 93.75 123 ARG A N 1
ATOM 976 C CA . ARG A 1 123 ? -2.937 3.024 -14.785 1.00 93.75 123 ARG A CA 1
ATOM 977 C C . ARG A 1 123 ? -3.260 2.438 -13.410 1.00 93.75 123 ARG A C 1
ATOM 979 O O . ARG A 1 123 ? -4.379 1.967 -13.181 1.00 93.75 123 ARG A O 1
ATOM 986 N N . HIS A 1 124 ? -2.316 2.574 -12.477 1.00 94.75 124 HIS A N 1
ATOM 987 C CA . HIS A 1 124 ? -2.402 2.042 -11.115 1.00 94.75 124 HIS A CA 1
ATOM 988 C C . HIS A 1 124 ? -3.678 2.362 -10.328 1.00 94.75 124 HIS A C 1
ATOM 990 O O . HIS A 1 124 ? -4.064 1.500 -9.542 1.00 94.75 124 HIS A O 1
ATOM 996 N N . PRO A 1 125 ? -4.380 3.506 -10.498 1.00 95.31 125 PRO A N 1
ATOM 997 C CA . PRO A 1 125 ? -5.616 3.719 -9.750 1.00 95.31 125 PRO A CA 1
ATOM 998 C C . PRO A 1 125 ? -6.697 2.704 -10.139 1.00 95.31 125 PRO A C 1
ATOM 1000 O O . PRO A 1 125 ? -7.401 2.186 -9.280 1.00 95.31 125 PRO A O 1
ATOM 1003 N N . PHE A 1 126 ? -6.796 2.353 -11.425 1.00 96.50 126 PHE A N 1
ATOM 1004 C CA . PHE A 1 126 ? -7.793 1.396 -11.910 1.00 96.50 126 PHE A CA 1
ATOM 1005 C C . PHE A 1 126 ? -7.408 -0.044 -11.589 1.00 96.50 126 PHE A C 1
ATOM 1007 O O . PHE A 1 126 ? -8.250 -0.819 -11.137 1.00 96.50 126 PHE A O 1
ATOM 1014 N N . SER A 1 127 ? -6.140 -0.412 -11.791 1.00 96.19 127 SER A N 1
ATOM 1015 C CA . SER A 1 127 ? -5.680 -1.752 -11.421 1.00 96.19 127 SER A CA 1
ATOM 1016 C C . SER A 1 127 ? -5.690 -1.962 -9.907 1.00 96.19 127 SER A C 1
ATOM 1018 O O . SER A 1 127 ? -6.025 -3.053 -9.463 1.00 96.19 127 SER A O 1
ATOM 1020 N N . GLY A 1 128 ? -5.413 -0.923 -9.115 1.00 97.31 128 GLY A N 1
ATOM 1021 C CA . GLY A 1 128 ? -5.537 -0.945 -7.659 1.00 97.31 128 GLY A CA 1
ATOM 1022 C C . GLY A 1 128 ? -6.969 -1.216 -7.200 1.00 97.31 128 GLY A C 1
ATOM 1023 O O . GLY A 1 128 ? -7.181 -2.123 -6.401 1.00 97.31 128 GLY A O 1
ATOM 1024 N N . VAL A 1 129 ? -7.957 -0.514 -7.773 1.00 97.31 129 VAL A N 1
ATOM 1025 C CA . VAL A 1 129 ? -9.385 -0.790 -7.520 1.00 97.31 129 VAL A CA 1
ATOM 1026 C C . VAL A 1 129 ? -9.750 -2.224 -7.907 1.00 97.31 129 VAL A C 1
ATOM 1028 O O . VAL A 1 129 ? -10.411 -2.912 -7.136 1.00 97.31 129 VAL A O 1
ATOM 1031 N N . ALA A 1 130 ? -9.298 -2.708 -9.068 1.00 97.50 130 ALA A N 1
ATOM 1032 C CA . ALA A 1 130 ? -9.577 -4.077 -9.502 1.00 97.50 130 ALA A CA 1
ATOM 1033 C C . ALA A 1 130 ? -8.960 -5.136 -8.568 1.00 97.50 130 ALA A C 1
ATOM 1035 O O . ALA A 1 130 ? -9.581 -6.168 -8.312 1.00 97.50 130 ALA A O 1
ATOM 1036 N N . ILE A 1 131 ? -7.754 -4.882 -8.046 1.00 98.12 131 ILE A N 1
ATOM 1037 C CA . ILE A 1 131 ? -7.110 -5.745 -7.050 1.00 98.12 131 ILE A CA 1
ATOM 1038 C C . ILE A 1 131 ? -7.904 -5.721 -5.743 1.00 98.12 131 ILE A C 1
ATOM 1040 O O . ILE A 1 131 ? -8.225 -6.790 -5.243 1.00 98.12 131 ILE A O 1
ATOM 1044 N N . ALA A 1 132 ? -8.260 -4.548 -5.212 1.00 98.19 132 ALA A N 1
ATOM 1045 C CA . ALA A 1 132 ? -9.043 -4.444 -3.977 1.00 98.19 132 ALA A CA 1
ATOM 1046 C C . ALA A 1 132 ? -10.390 -5.179 -4.097 1.00 98.19 132 ALA A C 1
ATOM 1048 O O . ALA A 1 132 ? -10.686 -6.069 -3.299 1.00 98.19 132 ALA A O 1
ATOM 1049 N N . ALA A 1 133 ? -11.128 -4.927 -5.183 1.00 98.00 133 ALA A N 1
ATOM 1050 C CA . ALA A 1 133 ? -12.414 -5.565 -5.449 1.00 98.00 133 ALA A CA 1
ATOM 1051 C C . ALA A 1 133 ? -12.328 -7.101 -5.510 1.00 98.00 133 ALA A C 1
ATOM 1053 O O . ALA A 1 133 ? -13.262 -7.785 -5.105 1.00 98.00 133 ALA A O 1
ATOM 1054 N N . ARG A 1 134 ? -11.202 -7.670 -5.973 1.00 98.31 134 ARG A N 1
ATOM 1055 C CA . ARG A 1 134 ? -10.979 -9.128 -6.002 1.00 98.31 134 ARG A CA 1
ATOM 1056 C C . ARG A 1 134 ? -11.016 -9.769 -4.609 1.00 98.31 134 ARG A C 1
ATOM 1058 O O . ARG A 1 134 ? -11.312 -10.957 -4.512 1.00 98.31 134 ARG A O 1
ATOM 1065 N N . PHE A 1 135 ? -10.679 -9.015 -3.566 1.00 98.19 135 PHE A N 1
ATOM 1066 C CA . PHE A 1 135 ? -10.613 -9.491 -2.181 1.00 98.19 135 PHE A CA 1
ATOM 1067 C C . PHE A 1 135 ? -11.778 -8.980 -1.322 1.00 98.19 135 PHE A C 1
ATOM 1069 O O . PHE A 1 135 ? -11.727 -9.102 -0.096 1.00 98.19 135 PHE A O 1
ATOM 1076 N N . ASP A 1 136 ? -12.827 -8.439 -1.952 1.00 97.12 136 ASP A N 1
ATOM 1077 C CA . ASP A 1 136 ? -13.972 -7.813 -1.285 1.00 97.12 136 ASP A CA 1
ATOM 1078 C C . ASP A 1 136 ? -13.521 -6.729 -0.284 1.00 97.12 136 ASP A C 1
ATOM 1080 O O . ASP A 1 136 ? -13.840 -6.807 0.913 1.00 97.12 136 ASP A O 1
ATOM 1084 N N . LEU A 1 137 ? -12.709 -5.789 -0.786 1.00 95.50 137 LEU A N 1
ATOM 1085 C CA . LEU A 1 137 ? -12.194 -4.590 -0.113 1.00 95.50 137 LEU A CA 1
ATOM 1086 C C . LEU A 1 137 ? -12.711 -3.316 -0.787 1.00 95.50 137 LEU A C 1
ATOM 1088 O O . LEU A 1 137 ? -12.860 -3.330 -2.032 1.00 95.50 137 LEU A O 1
#

Secondary structure (DSSP, 8-state):
-HHHHHHH-GGGGG---HHHHHHHHHHHHHHHHTSSS-TTHHHHSBS-TTSTT--SBHHHHHHHHHHHHHHHHHHHHHHHGGG----HHHHHHHHHHTTTTHHHHEEEETTEEEE-TTTTTS-HHHHHHHHHHHTT-

Sequence (137 aa):
MKDKVLKIWPEINWIKDETLRSKTLDAWVYAIEQSPLEPKDLEEIPFSLLIKDCSVSFMNHKRTCVQLAVDIANKMVDNFGDEIKVDMDILISGAILIDVGKLLEYEIVDGKLTTSNYGKVVRHPFSGVAIAARFDL

pLDDT: mean 96.18, std 2.68, range [87.44, 98.88]

Radius of gyration: 15.58 Å; chains: 1; bounding box: 37×32×40 Å